Protein AF-A0A7J3TMF3-F1 (afdb_monomer)

Mean predicted aligned error: 4.61 Å

Secondary structure (DSSP, 8-state):
-EE-TTT--EESSSB-TTT-PBPEE-SPPPP-TT-TTHHHHHHHHHHHHHHT-

Foldseek 3Di:
DWADPPVGDDDPDQADPPPRDGTHDPDDDDDDPVPVCVVVVVVVVVVVVVVVD

Structure (mmCIF, N/CA/C/O backbone):
data_AF-A0A7J3TMF3-F1
#
_entry.id   AF-A0A7J3TMF3-F1
#
loop_
_atom_site.group_PDB
_atom_site.id
_atom_site.type_symbol
_atom_site.label_atom_id
_atom_site.label_alt_id
_atom_site.label_comp_id
_atom_site.label_asym_id
_atom_site.label_entity_id
_atom_site.label_seq_id
_atom_site.pdbx_PDB_ins_code
_atom_site.Cartn_x
_atom_site.Cartn_y
_atom_site.Cartn_z
_atom_site.occupancy
_atom_site.B_iso_or_equiv
_atom_site.auth_seq_id
_atom_site.auth_comp_id
_atom_site.auth_asym_id
_atom_site.auth_atom_id
_atom_site.pdbx_PDB_model_num
ATOM 1 N N . MET A 1 1 ? -8.520 7.363 0.701 1.00 85.50 1 MET A N 1
ATOM 2 C CA . MET A 1 1 ? -9.152 6.692 1.868 1.00 85.50 1 MET A CA 1
ATOM 3 C C . MET A 1 1 ? -8.164 5.688 2.448 1.00 85.50 1 MET A C 1
ATOM 5 O O . MET A 1 1 ? -7.510 5.000 1.665 1.00 85.50 1 MET A O 1
ATOM 9 N N . LYS A 1 2 ? -7.996 5.628 3.774 1.00 92.50 2 LYS A N 1
ATOM 10 C CA . LYS A 1 2 ? -7.045 4.706 4.410 1.00 92.50 2 LYS A CA 1
ATOM 11 C C . LYS A 1 2 ? -7.763 3.462 4.914 1.00 92.50 2 LYS A C 1
ATOM 13 O O . LYS A 1 2 ? -8.967 3.471 5.167 1.00 92.50 2 LYS A O 1
ATOM 18 N N . TYR A 1 3 ? -7.018 2.377 5.013 1.00 93.50 3 TYR A N 1
ATOM 19 C CA . TYR A 1 3 ? -7.507 1.071 5.402 1.00 93.50 3 TYR A CA 1
ATOM 20 C C . TYR A 1 3 ? -6.554 0.456 6.419 1.00 93.50 3 TYR A C 1
ATOM 22 O O . TYR A 1 3 ? -5.333 0.524 6.269 1.00 93.50 3 TYR A O 1
ATOM 30 N N . CYS A 1 4 ? -7.121 -0.131 7.465 1.00 94.56 4 CYS A N 1
ATOM 31 C CA . CYS A 1 4 ? -6.368 -0.898 8.441 1.00 94.56 4 CYS A CA 1
ATOM 32 C C . CYS A 1 4 ? -6.397 -2.383 8.063 1.00 94.56 4 CYS A C 1
ATOM 34 O O . CYS A 1 4 ? -7.471 -2.981 7.991 1.00 94.56 4 CYS A O 1
ATOM 36 N N . TYR A 1 5 ? -5.226 -2.991 7.866 1.00 91.75 5 TYR A N 1
ATOM 37 C CA . TYR A 1 5 ? -5.125 -4.407 7.499 1.00 91.75 5 TYR A CA 1
ATOM 38 C C . TYR A 1 5 ? -5.417 -5.368 8.660 1.00 91.75 5 TYR A C 1
ATOM 40 O O . TYR A 1 5 ? -5.879 -6.477 8.406 1.00 91.75 5 TYR A O 1
ATOM 48 N N . LYS A 1 6 ? -5.244 -4.936 9.917 1.00 94.06 6 LYS A N 1
ATOM 49 C CA . LYS A 1 6 ? -5.528 -5.758 11.103 1.00 94.06 6 LYS A CA 1
ATOM 50 C C . LYS A 1 6 ? -7.017 -5.868 11.416 1.00 94.06 6 LYS A C 1
ATOM 52 O O . LYS A 1 6 ? -7.533 -6.970 11.542 1.00 94.06 6 LYS A O 1
ATOM 57 N N . CYS A 1 7 ? -7.729 -4.741 11.506 1.00 92.94 7 CYS A N 1
ATOM 58 C CA . CYS A 1 7 ? -9.159 -4.732 11.852 1.00 92.94 7 CYS A CA 1
ATOM 59 C C . CYS A 1 7 ? -10.106 -4.608 10.645 1.00 92.94 7 CYS A C 1
ATOM 61 O O . CYS A 1 7 ? -11.322 -4.574 10.821 1.00 92.94 7 CYS A O 1
ATOM 63 N N . LYS A 1 8 ? -9.564 -4.527 9.422 1.00 91.94 8 LYS A N 1
ATOM 64 C CA . LYS A 1 8 ? -10.304 -4.476 8.149 1.00 91.94 8 LYS A CA 1
ATOM 65 C C . LYS A 1 8 ? -11.285 -3.300 8.004 1.00 91.94 8 LYS A C 1
ATOM 67 O O . LYS A 1 8 ? -12.267 -3.390 7.271 1.00 91.94 8 LYS A O 1
ATOM 72 N N . ARG A 1 9 ? -11.020 -2.175 8.676 1.00 91.50 9 ARG A N 1
ATOM 73 C CA . ARG A 1 9 ? -11.857 -0.962 8.625 1.00 91.50 9 ARG A CA 1
ATOM 74 C C . ARG A 1 9 ? -11.241 0.139 7.774 1.00 91.50 9 ARG A C 1
ATOM 76 O O . ARG A 1 9 ? -10.019 0.306 7.731 1.00 91.50 9 ARG A O 1
ATOM 83 N N . TYR A 1 10 ? -12.111 0.923 7.146 1.00 93.19 10 TYR A N 1
ATOM 84 C CA . TYR A 1 10 ? -11.732 2.168 6.491 1.00 93.19 10 TYR A CA 1
ATOM 85 C C . TYR A 1 10 ? -11.721 3.325 7.485 1.00 93.19 10 TYR A C 1
ATOM 87 O O . TYR A 1 10 ? -12.523 3.381 8.414 1.00 93.19 10 TYR A O 1
ATOM 95 N N . THR A 1 11 ? -10.784 4.244 7.290 1.00 92.50 11 THR A N 1
ATOM 96 C CA . THR A 1 11 ? -10.622 5.449 8.101 1.00 92.50 11 THR A CA 1
ATOM 97 C C . THR A 1 11 ? -9.942 6.540 7.273 1.00 92.50 11 THR A C 1
ATOM 99 O O . THR A 1 11 ? -9.333 6.274 6.234 1.00 92.50 11 THR A O 1
ATOM 102 N N . LEU A 1 12 ? -10.058 7.789 7.712 1.00 92.81 12 LEU A N 1
ATOM 103 C CA . LEU A 1 12 ? -9.295 8.915 7.166 1.00 92.81 12 LEU A CA 1
ATOM 104 C C . LEU A 1 12 ? -8.045 9.224 8.005 1.00 92.81 12 LEU A C 1
ATOM 106 O O . LEU A 1 12 ? -7.102 9.828 7.498 1.00 92.81 12 LEU A O 1
ATOM 110 N N . LYS A 1 13 ? -8.017 8.768 9.264 1.00 92.19 13 LYS A N 1
ATOM 111 C CA . LYS A 1 13 ? -6.901 8.958 10.201 1.00 92.19 13 LYS A CA 1
ATOM 112 C C . LYS A 1 13 ? -5.726 8.054 9.845 1.00 92.19 13 LYS A C 1
ATOM 114 O O . LYS A 1 13 ? -5.948 6.926 9.424 1.00 92.19 13 LYS A O 1
ATOM 119 N N . ASP A 1 14 ? -4.498 8.519 10.075 1.00 92.25 14 ASP A N 1
ATOM 120 C CA . ASP A 1 14 ? -3.265 7.728 9.915 1.00 92.25 14 ASP A CA 1
ATOM 121 C C . ASP A 1 14 ? -3.207 6.5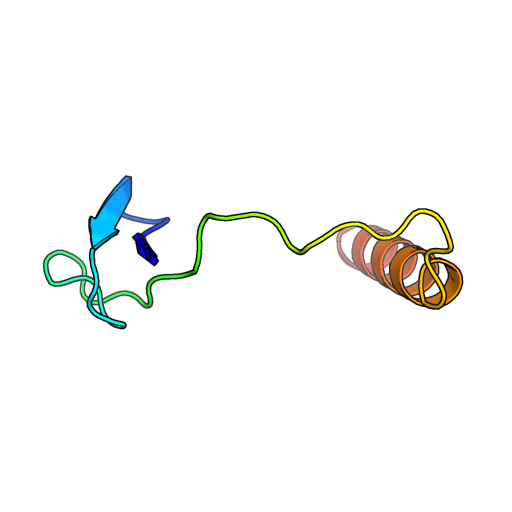15 10.837 1.00 92.25 14 ASP A C 1
ATOM 123 O O . ASP A 1 14 ? -2.748 5.447 10.435 1.00 92.25 14 ASP A O 1
ATOM 127 N N . ILE A 1 15 ? -3.727 6.665 12.050 1.00 94.25 15 ILE A N 1
ATOM 128 C CA . ILE A 1 15 ? -3.782 5.613 13.058 1.00 94.25 15 ILE A CA 1
ATOM 129 C C . ILE A 1 15 ? -5.220 5.110 13.154 1.00 94.25 15 ILE A C 1
ATOM 131 O O . ILE A 1 15 ? -6.174 5.894 13.203 1.00 94.25 15 ILE A O 1
ATOM 135 N N . CYS A 1 16 ? -5.387 3.789 13.167 1.00 93.38 16 CYS A N 1
ATOM 136 C CA . CYS A 1 16 ? -6.689 3.173 13.343 1.00 93.38 16 CYS A CA 1
ATOM 137 C C . CYS A 1 16 ? -7.241 3.509 14.740 1.00 93.38 16 CYS A C 1
ATOM 139 O O . CYS A 1 16 ? -6.605 3.154 15.732 1.00 93.38 16 CYS A O 1
ATOM 141 N N . PRO A 1 17 ? -8.445 4.099 14.852 1.00 91.44 17 PRO A N 1
ATOM 142 C CA . PRO A 1 17 ? -9.020 4.475 16.146 1.00 91.44 17 PRO A CA 1
ATOM 143 C C . PRO A 1 17 ? -9.448 3.279 17.012 1.00 91.44 17 PRO A C 1
ATOM 145 O O . PRO A 1 17 ? -9.861 3.474 18.145 1.00 91.44 17 PRO A O 1
ATOM 148 N N . VAL A 1 18 ? -9.398 2.055 16.477 1.00 91.88 18 VAL A N 1
ATOM 149 C CA . VAL A 1 18 ? -9.895 0.844 17.149 1.00 91.88 18 VAL A CA 1
ATOM 150 C C . VAL A 1 18 ? -8.741 -0.026 17.629 1.00 91.88 18 VAL A C 1
ATOM 152 O O . VAL A 1 18 ? -8.734 -0.459 18.771 1.00 91.88 18 VAL A O 1
ATOM 155 N N . CYS A 1 19 ? -7.772 -0.307 16.754 1.00 92.62 19 CYS A N 1
ATOM 156 C CA . CYS A 1 19 ? -6.665 -1.213 17.069 1.00 92.62 19 CYS A CA 1
ATOM 157 C C . CYS A 1 19 ? -5.310 -0.509 17.219 1.00 92.62 19 CYS A C 1
ATOM 159 O O . CYS A 1 19 ? -4.311 -1.193 17.419 1.00 92.62 19 CYS A O 1
ATOM 161 N N . GLY A 1 20 ? -5.256 0.820 17.062 1.00 92.56 20 GLY A N 1
ATOM 162 C CA . GLY A 1 20 ? -4.037 1.621 17.230 1.00 92.56 20 GLY A CA 1
ATOM 163 C C . GLY A 1 20 ? -2.977 1.448 16.137 1.00 92.56 20 GLY A C 1
ATOM 164 O O . GLY A 1 20 ? -1.907 2.038 16.224 1.00 92.56 20 GLY A O 1
ATOM 165 N N . GLU A 1 21 ? -3.243 0.654 15.099 1.00 94.25 21 GLU A N 1
ATOM 166 C CA . GLU A 1 21 ? -2.248 0.350 14.069 1.00 94.25 21 GLU A CA 1
ATOM 167 C C . GLU A 1 21 ? -2.248 1.362 12.924 1.00 94.25 21 GLU A C 1
ATOM 169 O O . GLU A 1 21 ? -3.261 2.010 12.638 1.00 94.25 21 GLU A O 1
ATOM 174 N N . ARG A 1 22 ? -1.105 1.480 12.240 1.00 94.00 22 ARG A N 1
ATOM 175 C CA . ARG A 1 22 ? -0.965 2.354 11.075 1.00 94.00 22 ARG A CA 1
ATOM 176 C C . ARG A 1 22 ? -1.888 1.895 9.952 1.00 94.00 22 ARG A C 1
ATOM 178 O O .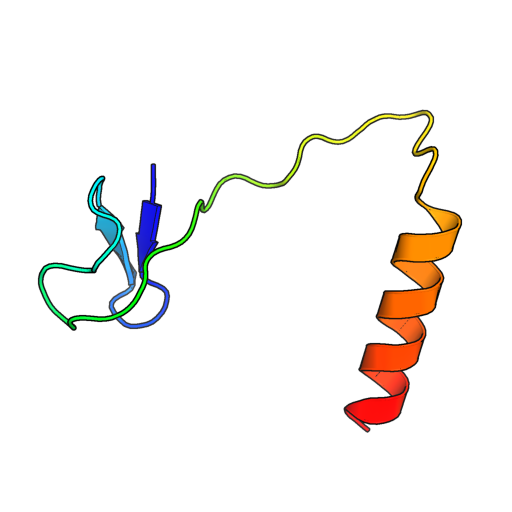 ARG A 1 22 ? -2.014 0.711 9.641 1.00 94.00 22 ARG A O 1
ATOM 185 N N . THR A 1 23 ? -2.557 2.8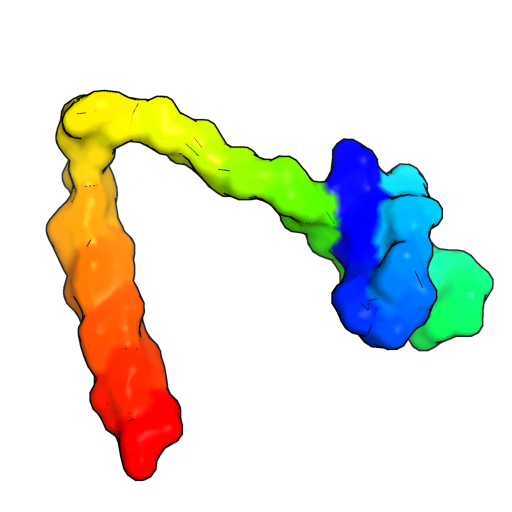63 9.351 1.00 94.38 23 THR A N 1
ATOM 186 C CA . THR A 1 23 ? -3.454 2.652 8.220 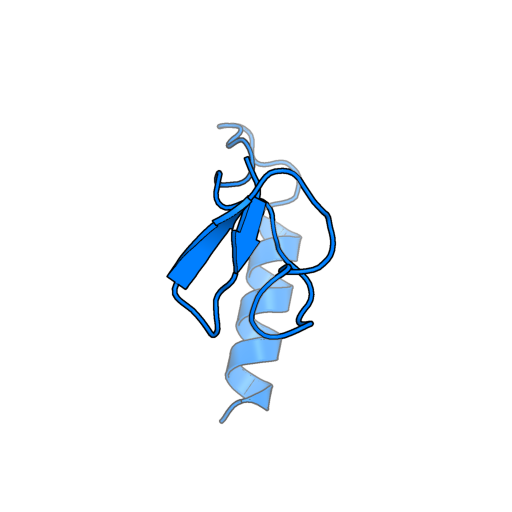1.00 94.38 23 THR A CA 1
ATOM 187 C C . THR A 1 23 ? -2.758 3.052 6.930 1.00 94.38 23 THR A C 1
ATOM 189 O O . THR A 1 23 ? -1.884 3.917 6.912 1.00 94.38 23 THR A O 1
ATOM 192 N N . TYR A 1 24 ? -3.156 2.421 5.832 1.00 94.31 24 TYR A N 1
ATOM 193 C CA . TYR A 1 24 ? -2.496 2.580 4.542 1.00 94.31 24 TYR A CA 1
ATOM 194 C C . TYR A 1 24 ? -3.501 2.946 3.463 1.00 94.31 24 TYR A C 1
ATOM 196 O O . TYR A 1 24 ? -4.681 2.600 3.542 1.00 94.31 24 TYR A O 1
ATOM 204 N N . LYS A 1 25 ? -3.035 3.636 2.4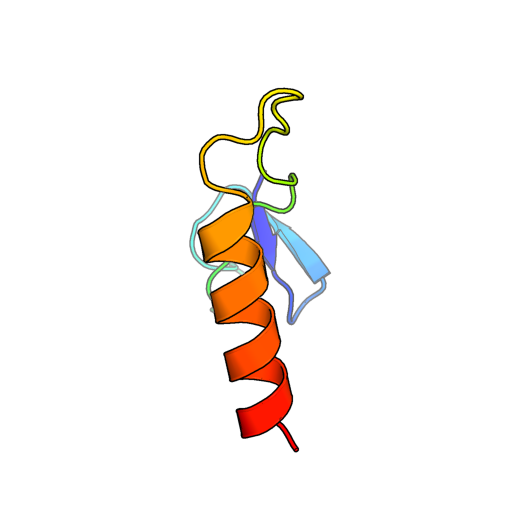23 1.00 93.31 25 LYS A N 1
ATOM 205 C CA . LYS A 1 25 ? -3.834 3.850 1.215 1.00 93.31 25 LYS A CA 1
ATOM 206 C C . LYS A 1 25 ? -4.173 2.486 0.608 1.00 93.31 25 LYS A C 1
ATOM 208 O O . LYS A 1 25 ? -3.269 1.705 0.332 1.00 93.31 25 LYS A O 1
ATOM 213 N N . LYS A 1 26 ? -5.465 2.195 0.423 1.00 91.56 26 LYS A N 1
ATOM 214 C CA . LYS A 1 26 ? -5.904 0.935 -0.207 1.00 91.56 26 LYS A CA 1
ATOM 215 C C . LYS A 1 26 ? -5.872 0.997 -1.735 1.00 91.56 26 LYS A C 1
ATOM 217 O O . LYS A 1 26 ? -5.821 -0.028 -2.401 1.00 91.56 26 LYS A O 1
ATOM 222 N N . GLU A 1 27 ? -5.947 2.200 -2.285 1.00 91.81 27 GLU A N 1
ATOM 223 C CA . GLU A 1 27 ? -5.898 2.412 -3.727 1.00 91.81 27 GLU A CA 1
ATOM 224 C C . GLU A 1 27 ? -4.531 1.996 -4.301 1.00 91.81 27 GLU A C 1
ATOM 226 O O . GLU A 1 27 ? -3.495 2.324 -3.711 1.00 91.81 27 GLU A O 1
ATOM 231 N N . PRO A 1 28 ? -4.517 1.265 -5.429 1.00 92.69 28 PRO A N 1
ATOM 232 C CA . PRO A 1 28 ? -3.277 0.822 -6.045 1.00 92.69 28 PRO A CA 1
ATOM 233 C C . PRO A 1 28 ? -2.456 2.016 -6.558 1.00 92.69 28 PRO A C 1
ATOM 235 O O . PRO A 1 28 ? -3.009 3.087 -6.838 1.00 92.69 28 PRO A O 1
ATOM 238 N N . PRO A 1 29 ? -1.131 1.852 -6.719 1.00 93.12 29 PRO A N 1
ATOM 239 C CA . PRO A 1 29 ? -0.319 2.853 -7.395 1.00 93.12 29 PRO A CA 1
ATOM 240 C C . PRO A 1 29 ? -0.794 3.035 -8.843 1.00 93.12 29 PRO A C 1
ATOM 242 O O . PRO A 1 29 ? -1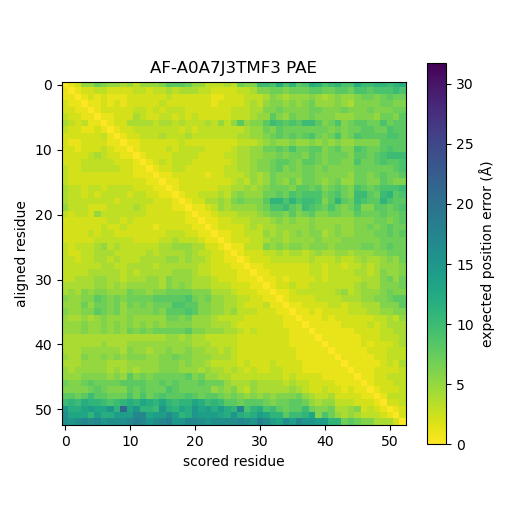.271 2.094 -9.479 1.00 93.12 29 PRO A O 1
ATOM 245 N N . ARG A 1 30 ? -0.644 4.251 -9.381 1.00 94.62 30 ARG A N 1
ATOM 246 C CA . ARG A 1 30 ? -0.988 4.530 -10.782 1.00 94.62 30 ARG A CA 1
ATOM 247 C C . ARG A 1 30 ? -0.093 3.714 -11.713 1.00 94.62 30 ARG A C 1
ATOM 249 O O . ARG A 1 30 ? 1.118 3.646 -11.507 1.00 94.62 30 ARG A O 1
ATOM 256 N N . PHE A 1 31 ? -0.692 3.141 -12.752 1.00 94.62 31 PHE A N 1
ATOM 257 C CA . PHE A 1 31 ? 0.028 2.428 -13.801 1.00 94.62 31 PHE A CA 1
ATOM 258 C C . PHE A 1 31 ? 0.319 3.358 -14.987 1.00 94.62 31 PHE A C 1
ATOM 260 O O . PHE A 1 31 ? -0.531 4.157 -15.372 1.00 94.62 31 PHE A O 1
ATOM 267 N N . SER A 1 32 ? 1.515 3.245 -15.566 1.00 95.44 32 SER A N 1
ATOM 268 C CA . SER A 1 32 ? 1.904 3.914 -16.812 1.00 95.44 32 SER A CA 1
ATOM 269 C C . SER A 1 32 ? 2.280 2.841 -17.837 1.00 95.44 32 SER A C 1
ATOM 271 O O . SER A 1 32 ? 3.111 1.994 -17.503 1.00 95.44 32 SER A O 1
ATOM 273 N N . PRO A 1 33 ? 1.745 2.882 -19.073 1.00 94.94 33 PRO A N 1
ATOM 274 C CA . PRO A 1 33 ? 2.106 1.925 -20.120 1.00 94.94 33 PRO A CA 1
ATOM 275 C C . PRO A 1 33 ? 3.599 1.912 -20.459 1.00 94.94 33 PRO A C 1
ATOM 277 O O . PRO A 1 33 ? 4.132 0.861 -20.799 1.00 94.94 33 PRO A O 1
ATOM 280 N N . GLN A 1 34 ? 4.290 3.054 -20.341 1.00 95.56 34 GLN A N 1
ATOM 281 C CA . GLN A 1 34 ? 5.735 3.113 -20.581 1.00 95.56 34 GLN A CA 1
ATOM 282 C C . GLN A 1 34 ? 6.555 2.461 -19.455 1.00 95.56 34 GLN A C 1
ATOM 284 O O . GLN A 1 34 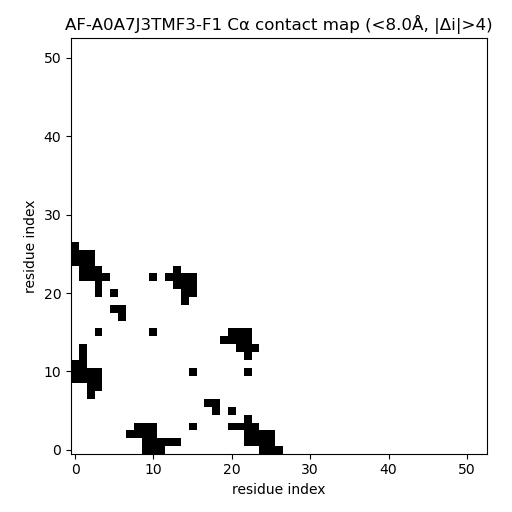? 7.703 2.097 -19.688 1.00 95.56 34 GLN A O 1
ATOM 289 N N . ASP A 1 35 ? 5.999 2.348 -18.240 1.00 93.25 35 ASP A N 1
ATOM 290 C CA . ASP A 1 35 ? 6.596 1.696 -17.064 1.00 93.25 35 ASP A CA 1
ATOM 291 C C . ASP A 1 35 ? 8.121 1.897 -16.925 1.00 93.25 35 ASP A C 1
ATOM 293 O O . ASP A 1 35 ? 8.889 0.937 -16.818 1.00 93.25 35 ASP A O 1
ATOM 297 N N . LYS A 1 36 ? 8.573 3.162 -16.919 1.00 95.19 36 LYS A N 1
ATOM 298 C CA . LYS A 1 36 ? 10.004 3.543 -16.949 1.00 95.19 36 LYS A CA 1
ATOM 299 C C . LYS A 1 36 ? 10.861 2.811 -15.906 1.00 95.19 36 LYS A C 1
ATOM 301 O O . LYS A 1 36 ? 12.015 2.482 -16.164 1.00 95.19 36 LYS A O 1
ATOM 306 N N . TYR A 1 37 ? 10.291 2.523 -14.735 1.00 95.94 37 TYR A N 1
ATOM 307 C CA . TYR A 1 37 ? 10.973 1.857 -13.619 1.00 95.94 37 TYR A CA 1
ATOM 308 C C . TYR A 1 37 ? 10.639 0.360 -13.485 1.00 95.94 37 TYR A C 1
ATOM 310 O O . TYR A 1 37 ? 11.001 -0.280 -12.495 1.00 95.94 37 TYR A O 1
ATOM 318 N N . GLY A 1 38 ? 9.980 -0.233 -14.483 1.00 96.12 38 GLY A N 1
ATOM 319 C CA . GLY A 1 38 ? 9.527 -1.622 -14.459 1.00 96.12 38 GLY A CA 1
ATOM 320 C C . GLY A 1 38 ? 10.651 -2.641 -14.286 1.00 96.12 38 GLY A C 1
ATOM 321 O O . GLY A 1 38 ? 10.469 -3.642 -13.590 1.00 96.12 38 GLY A O 1
ATOM 322 N N . LYS A 1 39 ? 11.830 -2.378 -14.874 1.00 96.31 39 LYS A N 1
ATOM 323 C CA . LYS A 1 39 ? 13.027 -3.225 -14.718 1.00 96.31 39 LYS A CA 1
ATOM 324 C C . LYS A 1 39 ? 13.419 -3.351 -13.244 1.00 96.31 39 LYS A C 1
ATOM 326 O O . LYS A 1 39 ? 13.487 -4.465 -12.734 1.00 96.31 39 LYS A O 1
ATOM 331 N N . TYR A 1 40 ? 13.587 -2.222 -12.560 1.00 97.06 40 TYR A N 1
ATOM 332 C CA . TYR A 1 40 ? 13.984 -2.174 -11.151 1.00 97.06 40 TYR A CA 1
ATOM 333 C C . TYR A 1 40 ? 12.919 -2.780 -10.235 1.00 97.06 40 TYR A C 1
ATOM 335 O O . TYR A 1 40 ? 13.241 -3.605 -9.385 1.00 97.06 40 TYR A O 1
ATOM 343 N N . ARG A 1 41 ? 11.634 -2.469 -10.475 1.00 96.06 41 ARG A N 1
ATOM 344 C CA . ARG A 1 41 ? 10.517 -3.057 -9.715 1.00 96.06 41 ARG A CA 1
ATOM 345 C C . ARG A 1 41 ? 10.519 -4.588 -9.787 1.00 96.06 41 ARG A C 1
ATOM 347 O O . ARG A 1 41 ? 10.256 -5.251 -8.789 1.00 96.06 41 ARG A O 1
ATOM 354 N N . ARG A 1 42 ? 10.813 -5.161 -10.961 1.00 96.00 42 ARG A N 1
ATOM 355 C CA . ARG A 1 42 ? 10.896 -6.619 -11.154 1.00 96.00 42 ARG A CA 1
ATOM 356 C C . ARG A 1 42 ? 12.139 -7.232 -10.514 1.00 96.00 42 ARG A C 1
ATOM 358 O O . ARG A 1 42 ? 12.023 -8.325 -9.971 1.00 96.00 42 ARG A O 1
ATOM 365 N N . MET A 1 43 ? 13.289 -6.560 -10.575 1.00 96.81 43 MET A N 1
ATOM 366 C CA . MET A 1 43 ? 14.517 -7.019 -9.911 1.00 96.81 43 MET A CA 1
ATOM 367 C C . MET A 1 43 ? 14.310 -7.120 -8.398 1.00 96.81 43 MET A C 1
ATOM 369 O O . MET A 1 43 ? 14.443 -8.214 -7.858 1.00 96.81 43 MET A O 1
ATOM 373 N N . LEU A 1 44 ? 13.834 -6.044 -7.763 1.00 96.62 44 LEU A N 1
ATOM 374 C CA . LEU A 1 44 ? 13.562 -6.021 -6.323 1.00 96.62 44 LEU A CA 1
ATOM 375 C C . LEU A 1 44 ? 12.557 -7.106 -5.909 1.00 96.62 44 LEU A C 1
ATOM 377 O O . LEU A 1 44 ? 12.764 -7.815 -4.932 1.00 96.62 44 LEU A O 1
ATOM 381 N N . LYS A 1 45 ? 11.487 -7.296 -6.694 1.00 94.88 45 LYS A N 1
ATOM 382 C CA . LYS A 1 45 ? 10.494 -8.344 -6.416 1.00 94.88 45 LYS A CA 1
ATOM 383 C C . LYS A 1 45 ? 11.097 -9.752 -6.487 1.00 94.88 45 LYS A C 1
ATOM 385 O O . LYS A 1 45 ? 10.684 -10.616 -5.724 1.00 94.88 45 LYS A O 1
ATOM 390 N N . ARG A 1 46 ? 12.037 -10.006 -7.406 1.00 95.50 46 ARG A N 1
ATOM 391 C CA . ARG A 1 46 ? 12.738 -11.300 -7.487 1.00 95.50 46 ARG A CA 1
ATOM 392 C C . ARG A 1 46 ? 13.651 -11.506 -6.286 1.00 95.50 46 ARG A C 1
ATOM 394 O O . ARG A 1 46 ? 13.620 -12.587 -5.714 1.00 95.50 46 ARG A O 1
ATOM 401 N N . GLU A 1 47 ? 14.406 -10.485 -5.894 1.00 95.69 47 GLU A N 1
ATOM 402 C CA . GLU A 1 47 ? 15.261 -10.535 -4.705 1.00 95.69 47 GLU A CA 1
ATOM 403 C C . GLU A 1 47 ? 14.436 -10.810 -3.445 1.00 95.69 47 GLU A C 1
ATOM 405 O O . GLU A 1 47 ? 14.731 -11.761 -2.729 1.00 95.69 47 GLU A O 1
ATOM 410 N N . GLU A 1 48 ? 13.341 -10.077 -3.220 1.00 94.38 48 GLU A N 1
ATOM 411 C CA . GLU A 1 48 ? 12.434 -10.337 -2.094 1.00 94.3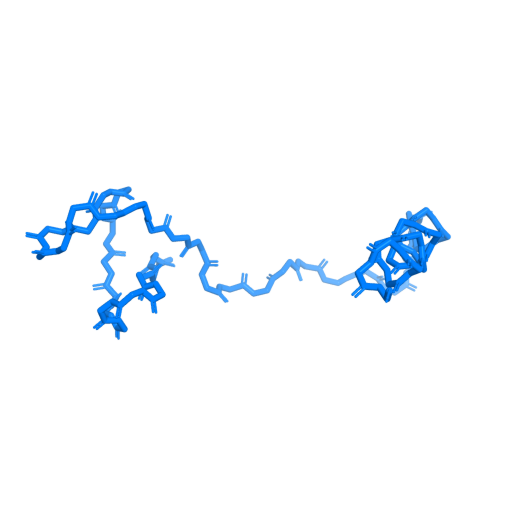8 48 GLU A CA 1
ATOM 412 C C . GLU A 1 48 ? 11.903 -11.776 -2.073 1.00 94.38 48 GLU A C 1
ATOM 414 O O . GLU A 1 48 ? 11.739 -12.347 -1.000 1.00 94.38 48 GLU A O 1
ATOM 419 N N . LEU A 1 49 ? 11.595 -12.358 -3.237 1.00 92.00 49 LEU A N 1
ATOM 420 C CA . LEU A 1 49 ? 11.104 -13.736 -3.324 1.00 92.00 49 LEU A CA 1
ATOM 421 C C . LEU A 1 49 ? 12.192 -14.765 -3.009 1.00 92.00 49 LEU A C 1
ATOM 423 O O . LEU A 1 49 ? 11.880 -15.788 -2.412 1.00 92.00 49 LEU A O 1
ATOM 427 N N . ILE A 1 50 ? 13.442 -14.500 -3.399 1.00 91.19 50 ILE A N 1
ATOM 428 C CA . ILE A 1 50 ? 14.589 -15.351 -3.057 1.00 91.19 50 ILE A CA 1
ATOM 429 C C . ILE A 1 50 ? 14.836 -15.309 -1.549 1.00 91.19 50 ILE A C 1
ATOM 431 O O . ILE A 1 50 ? 14.993 -16.355 -0.941 1.00 91.19 50 ILE A O 1
ATOM 435 N N . TRP A 1 51 ? 14.817 -14.118 -0.946 1.00 81.25 51 TRP A N 1
ATOM 436 C CA . TRP A 1 51 ? 15.051 -13.933 0.491 1.00 81.25 51 TRP A CA 1
ATOM 437 C C . TRP A 1 51 ? 13.928 -14.464 1.387 1.00 81.25 51 TRP A C 1
ATOM 439 O O . TRP A 1 51 ? 14.161 -14.757 2.554 1.00 81.25 51 TRP A O 1
ATOM 449 N N . LYS A 1 52 ? 12.698 -14.549 0.869 1.00 78.56 52 LYS A N 1
ATOM 450 C CA . LYS A 1 52 ? 11.549 -15.125 1.587 1.00 78.56 52 LYS A CA 1
ATOM 451 C C . LYS A 1 52 ? 11.479 -16.653 1.489 1.00 78.56 52 LYS A C 1
ATOM 453 O O . LYS A 1 52 ? 10.575 -17.230 2.091 1.00 78.56 52 LYS A O 1
ATOM 458 N N . LYS A 1 53 ? 12.359 -17.277 0.704 1.00 62.56 53 LYS A N 1
ATOM 459 C CA . LYS A 1 53 ? 12.483 -18.728 0.564 1.00 62.56 53 LYS A CA 1
ATOM 460 C C . LYS A 1 53 ? 13.526 -19.257 1.540 1.00 62.56 53 LYS A C 1
ATOM 462 O O . LYS A 1 53 ? 13.268 -20.348 2.087 1.00 62.56 53 LYS A O 1
#

Nearest PDB structures (foldseek):
  3lwo-assembly1_B  TM=8.913E-01  e=4.974E-05  Pyrococcus furiosus
  3hjw-assembly1_B  TM=8.856E-01  e=6.575E-05  Pyrococcus furiosus
  3lwp-assembly1_B  TM=9.073E-01  e=1.232E-04  Pyrococcus furiosus
  2aus-assembly1_D  TM=7.621E-01  e=4.035E-05  Pyrococcus abyssi
  2apo-assembly1_B  TM=8.036E-01  e=2.654E-04  Methanocaldococcus jannaschii

Radius of gyration: 15.51 Å; Cα contacts (8 Å, |Δi|>4): 49; chains: 1; bounding box: 27×28×38 Å

Sequence (53 aa):
MKYCYKCKRYTLKDICPVCGERTYKKEPPRFSPQDKYGKYRRMLKREELIWKK

pLDDT: mean 92.59, std 5.3, range [62.56, 97.06]

Solvent-accessible surface area (backbone atoms only — not comparable to full-atom values): 3412 Å² total; per-residue (Å²): 110,24,31,25,84,87,81,71,43,76,40,87,54,62,50,35,96,82,78,69,4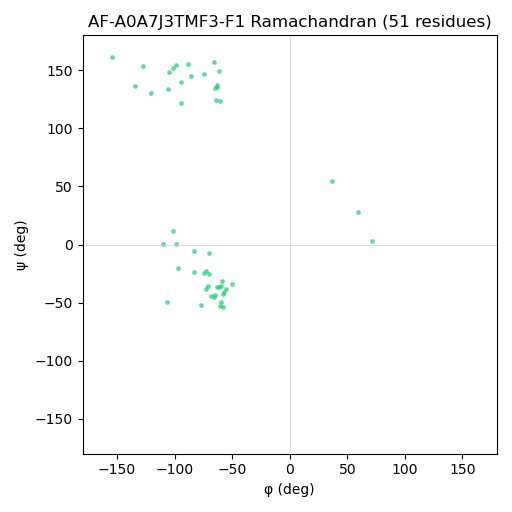2,74,34,40,73,68,72,76,82,86,86,57,97,80,45,88,59,49,68,60,59,49,51,52,54,52,52,55,54,61,75,74,104